Protein AF-A0A3Q4GX96-F1 (afdb_monomer)

Nearest PDB structures (foldseek):
  8uu8-assembly1_v  TM=7.756E-01  e=1.297E-01  Listeria monocytogenes EGD-e
  8exf-assembly1_A  TM=4.210E-01  e=7.863E-02  Homo sapiens
  1kmz-assembly1_A  TM=4.356E-01  e=1.912E+00  Streptomyces lavendulae
  5ymx-assembly2_B  TM=4.563E-01  e=8.581E+00  Myxococcus xanthus DK 1622
  1kd6-assembly1_A  TM=1.885E-01  e=6.681E+00  Actinia equina

Sequence (84 aa):
PFPLMMRLHNGSRSSATREELRLLLVGKTGLGKSASGNTILGDANAFKEDVSPESVTDGCLRKEAEGKDGKNIAVIDTLGLSFG

Mean predicted aligned error: 9.81 Å

Organism: Neolamprologus brichardi (NCBI:txid32507)

Radius of gyration: 13.69 Å; Cα contacts (8 Å, |Δi|>4): 150; chains: 1; bounding box: 37×21×41 Å

pLDDT: mean 73.77, std 16.28, range [35.72, 92.69]

InterPro domains:
  IPR006703 AIG1-type guanine nucleotide-binding (G) domain [PF04548] (21-81)
  IPR006703 AIG1-type guanine nucleotide-binding (G) domain [PS51720] (18-84)
  IPR027417 P-loop containing nucleoside triphosphate hydrolase [G3DSA:3.40.50.300] (5-83)
  IPR027417 P-loop containing nucleoside triphosphate hydrolase [SSF52540] (16-81)
  IPR045058 GTPase GIMA/IAN/Toc [PTHR10903] (20-81)

Solvent-accessible surface area (backbone atoms only — not comparable to full-atom values): 5399 Å² total; per-residue (Å²): 138,68,88,76,62,80,55,83,54,86,81,90,68,98,58,102,61,74,55,67,48,46,39,51,42,61,54,51,63,82,48,53,56,39,58,49,47,13,60,74,57,72,33,87,75,73,39,88,71,74,101,46,98,63,83,86,54,96,46,76,46,77,48,73,33,83,37,98,86,67,28,38,36,35,39,32,37,49,60,44,54,83,82,132

Fold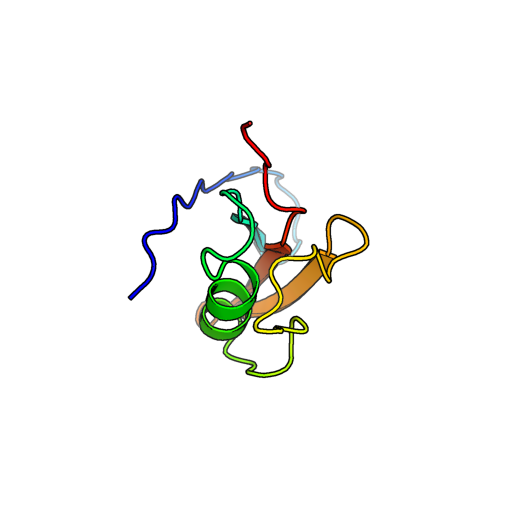seek 3Di:
DFDWDWDWDQDDDDDPDAAATEIETAAAPQRCSQVVVCVVQVHNVQGDDDNDPDFPDPAWDWDWHQDPVRYIYIYIYGGGDDDD

Structure (mmCIF, N/CA/C/O backbone):
data_AF-A0A3Q4GX96-F1
#
_entry.id   AF-A0A3Q4GX96-F1
#
loop_
_atom_site.group_PDB
_atom_site.id
_atom_site.type_symbol
_atom_site.label_atom_id
_atom_site.label_alt_id
_atom_site.label_comp_id
_atom_site.label_asym_id
_atom_site.label_entity_id
_atom_site.label_seq_id
_atom_site.pdbx_PDB_ins_code
_atom_site.Cartn_x
_atom_site.Cartn_y
_atom_site.Cartn_z
_atom_site.occupancy
_atom_site.B_iso_or_equiv
_atom_site.auth_seq_id
_atom_site.auth_comp_id
_atom_site.auth_asym_id
_atom_site.auth_atom_id
_atom_site.pdbx_PDB_model_num
ATOM 1 N N . PRO A 1 1 ? 9.906 11.787 -1.577 1.00 41.91 1 PRO A N 1
ATOM 2 C CA . PRO A 1 1 ? 8.486 11.934 -1.183 1.00 41.91 1 PRO A CA 1
ATOM 3 C C . PRO A 1 1 ? 7.593 12.028 -2.431 1.00 41.91 1 PRO A C 1
ATOM 5 O O . PRO A 1 1 ? 7.639 13.024 -3.146 1.00 41.91 1 PRO A O 1
ATOM 8 N N . PHE A 1 2 ? 6.865 10.955 -2.744 1.00 35.72 2 PHE A N 1
ATOM 9 C CA . PHE A 1 2 ? 6.023 10.874 -3.941 1.00 35.72 2 PHE A CA 1
ATOM 10 C C . PHE A 1 2 ? 4.608 11.401 -3.627 1.00 35.72 2 PHE A C 1
ATOM 12 O O . PHE A 1 2 ? 4.035 10.990 -2.618 1.00 35.72 2 PHE A O 1
ATOM 19 N N . PRO A 1 3 ? 4.043 12.329 -4.419 1.00 39.28 3 PRO A N 1
ATOM 20 C CA . PRO A 1 3 ? 2.735 12.914 -4.131 1.00 39.28 3 PRO A CA 1
ATOM 21 C C . PRO A 1 3 ? 1.605 11.934 -4.498 1.00 39.28 3 PRO A C 1
ATOM 23 O O . PRO A 1 3 ? 1.440 11.584 -5.666 1.00 39.28 3 PRO A O 1
ATOM 26 N N . LEU A 1 4 ? 0.820 11.498 -3.504 1.00 49.28 4 LEU A N 1
ATOM 27 C CA . LEU A 1 4 ? -0.352 10.626 -3.671 1.00 49.28 4 LEU A CA 1
ATOM 28 C C . LEU A 1 4 ? -1.663 11.404 -3.476 1.00 49.28 4 LEU A C 1
ATOM 30 O O . LEU A 1 4 ? -1.763 12.243 -2.583 1.00 49.28 4 LEU A O 1
ATOM 34 N N . MET A 1 5 ? -2.693 11.068 -4.257 1.00 49.62 5 MET A N 1
ATOM 35 C CA . MET A 1 5 ? -4.067 11.538 -4.050 1.00 49.62 5 MET A CA 1
ATOM 36 C C . MET A 1 5 ? -4.860 10.446 -3.316 1.00 49.62 5 MET A C 1
ATOM 38 O O . MET A 1 5 ? -5.180 9.416 -3.905 1.00 49.62 5 MET A O 1
ATOM 42 N N . MET A 1 6 ? -5.181 10.655 -2.036 1.00 55.97 6 MET A N 1
ATOM 43 C CA . MET A 1 6 ? -6.042 9.747 -1.264 1.00 55.97 6 MET A CA 1
ATOM 44 C C . MET A 1 6 ? -7.494 10.227 -1.314 1.00 55.97 6 MET A C 1
ATOM 46 O O . MET A 1 6 ? -7.774 11.390 -1.026 1.00 55.97 6 MET A O 1
ATOM 50 N N . ARG A 1 7 ? -8.438 9.334 -1.636 1.00 57.38 7 ARG A N 1
ATOM 51 C CA . ARG A 1 7 ? -9.877 9.612 -1.531 1.00 57.38 7 ARG A CA 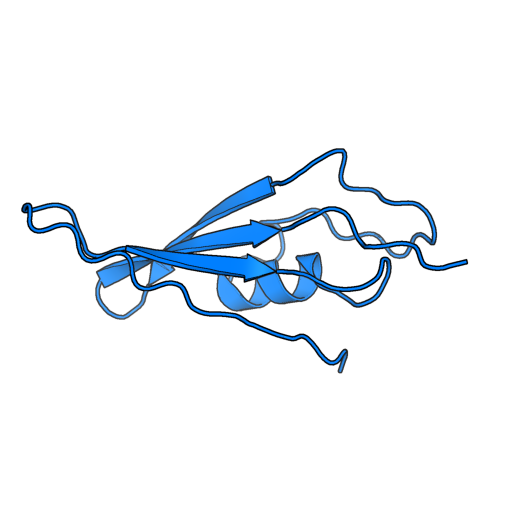1
ATOM 52 C C . ARG A 1 7 ? -10.500 8.664 -0.513 1.00 57.38 7 ARG A C 1
ATOM 54 O O . ARG A 1 7 ? -10.519 7.455 -0.721 1.00 57.38 7 ARG A O 1
ATOM 61 N N . LEU A 1 8 ? -11.002 9.224 0.584 1.00 54.81 8 LEU A N 1
ATOM 62 C CA . LEU A 1 8 ? -11.725 8.477 1.612 1.00 54.81 8 LEU A CA 1
ATOM 63 C C . LEU A 1 8 ? -13.159 8.222 1.144 1.00 54.81 8 LEU A C 1
ATOM 65 O O . LEU A 1 8 ? -13.844 9.146 0.701 1.00 54.81 8 LEU A O 1
ATOM 69 N N . HIS A 1 9 ? -13.615 6.977 1.253 1.00 57.31 9 HIS A N 1
ATOM 70 C CA . HIS A 1 9 ? -15.013 6.617 1.041 1.00 57.31 9 HIS A CA 1
ATOM 71 C C . HIS A 1 9 ? -15.594 6.126 2.369 1.00 57.31 9 HIS A C 1
ATOM 73 O O . HIS A 1 9 ? -15.196 5.074 2.862 1.00 57.31 9 HIS A O 1
ATOM 79 N N . ASN A 1 10 ? -16.515 6.891 2.963 1.00 57.53 10 ASN A N 1
ATOM 80 C CA . ASN A 1 10 ? -17.177 6.507 4.209 1.00 57.53 10 ASN A CA 1
ATOM 81 C C . ASN A 1 10 ? -18.519 5.829 3.894 1.00 57.53 10 ASN A C 1
ATOM 83 O O . ASN A 1 10 ? -19.535 6.496 3.703 1.00 57.53 10 ASN A O 1
ATOM 87 N N . GLY A 1 11 ? -18.512 4.501 3.7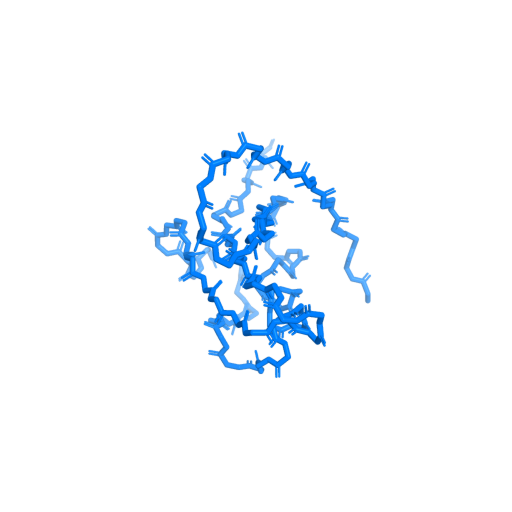71 1.00 55.78 11 GLY A N 1
ATOM 88 C CA . GLY A 1 11 ? -19.728 3.711 3.581 1.00 55.78 11 GLY A CA 1
ATOM 89 C C . GLY A 1 11 ? -20.422 3.463 4.918 1.00 55.78 11 GLY A C 1
ATOM 90 O O . GLY A 1 11 ? -20.088 2.505 5.605 1.00 55.78 11 GLY A O 1
ATOM 91 N N . SER A 1 12 ? -21.392 4.302 5.288 1.00 55.47 12 SER A N 1
ATOM 92 C CA . SER A 1 12 ? -22.240 4.050 6.460 1.00 55.47 12 SER A CA 1
ATOM 93 C C . SER A 1 12 ? -23.131 2.830 6.204 1.00 55.47 12 SER A C 1
ATOM 95 O O . SER A 1 12 ? -24.046 2.881 5.379 1.00 55.47 12 SER A O 1
ATOM 97 N N . ARG A 1 13 ? -22.868 1.720 6.900 1.00 57.69 13 ARG A N 1
ATOM 98 C CA . ARG A 1 13 ? -23.799 0.591 7.010 1.00 57.69 13 ARG A CA 1
ATOM 99 C C . ARG A 1 13 ? -23.969 0.258 8.488 1.00 57.69 13 ARG A C 1
ATOM 101 O O . ARG A 1 13 ? -23.066 -0.267 9.126 1.00 57.69 13 ARG A O 1
ATOM 108 N N . SER A 1 14 ? -25.131 0.611 9.027 1.00 58.66 14 SER A N 1
ATOM 109 C CA . SER A 1 14 ? -25.540 0.355 10.405 1.00 58.66 14 SER A CA 1
ATOM 110 C C . SER A 1 14 ? -25.799 -1.138 10.631 1.00 58.66 14 SER A C 1
ATOM 112 O O . SER A 1 14 ? -26.878 -1.658 10.368 1.00 58.66 14 SER A O 1
ATOM 114 N N . SER A 1 15 ? -24.791 -1.845 11.127 1.00 52.62 15 SER A N 1
ATOM 115 C CA . SER A 1 15 ? -24.924 -3.095 11.879 1.00 52.62 15 SER A CA 1
ATOM 116 C C . SER A 1 15 ? -23.641 -3.288 12.686 1.00 52.62 15 SER A C 1
ATOM 118 O O . SER A 1 15 ? -22.640 -2.666 12.354 1.00 52.62 15 SER A O 1
ATOM 120 N N . ALA A 1 16 ? -23.664 -4.095 13.748 1.00 56.19 16 ALA A N 1
ATOM 121 C CA . ALA A 1 16 ? -22.611 -4.262 14.762 1.00 56.19 16 ALA A CA 1
ATOM 122 C C . ALA A 1 16 ? -21.288 -4.897 14.256 1.00 56.19 16 ALA A C 1
ATOM 124 O O . ALA A 1 16 ? -20.674 -5.725 14.925 1.00 56.19 16 ALA A O 1
ATOM 125 N N . THR A 1 17 ? -20.848 -4.532 13.058 1.00 57.88 17 THR A N 1
ATOM 126 C CA . THR A 1 17 ? -19.543 -4.827 12.483 1.00 57.88 17 THR A CA 1
ATOM 127 C C . THR A 1 17 ? -18.596 -3.692 12.843 1.00 57.88 17 THR A C 1
ATOM 129 O O . THR A 1 17 ? -18.932 -2.528 12.630 1.00 57.88 17 THR A O 1
ATOM 132 N N . ARG A 1 18 ? -17.424 -4.033 13.385 1.00 63.91 18 ARG A N 1
ATOM 133 C CA . ARG A 1 18 ? -16.293 -3.122 13.623 1.00 63.91 18 ARG A CA 1
ATOM 134 C C . ARG A 1 18 ? -16.184 -2.114 12.466 1.00 63.91 18 ARG A C 1
ATOM 136 O O . ARG A 1 18 ? -16.129 -2.543 11.314 1.00 63.91 18 ARG A O 1
ATOM 143 N N . GLU A 1 19 ? -16.229 -0.809 12.752 1.00 79.56 19 GLU A N 1
ATOM 144 C CA . GLU A 1 19 ? -16.169 0.214 11.698 1.00 79.56 19 GLU A CA 1
ATOM 145 C C . GLU A 1 19 ? -14.903 0.011 10.848 1.00 79.56 19 GLU A C 1
ATOM 147 O O . GLU A 1 19 ? -13.819 -0.217 11.385 1.00 79.56 19 GLU A O 1
ATOM 152 N N . GLU A 1 20 ? -15.040 0.061 9.522 1.00 85.31 20 GLU A N 1
ATOM 153 C CA . GLU A 1 20 ? -13.937 -0.166 8.585 1.00 85.31 20 GLU A CA 1
ATOM 154 C C . GLU A 1 20 ? -13.723 1.060 7.693 1.00 85.31 20 GLU A C 1
ATOM 156 O O . GLU A 1 20 ? -14.648 1.551 7.043 1.00 85.31 20 GLU A O 1
ATOM 161 N N . LEU A 1 21 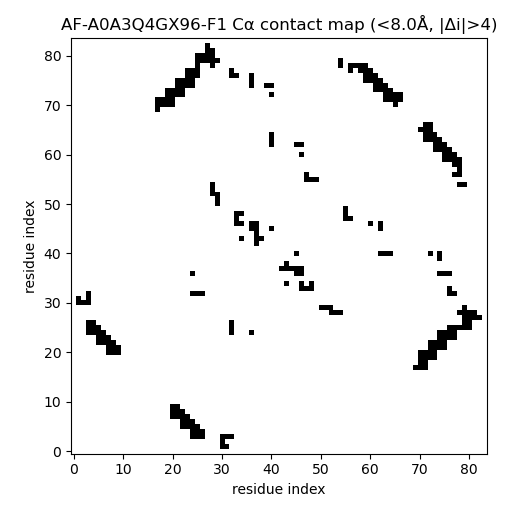? -12.476 1.520 7.613 1.00 88.75 21 LEU A N 1
ATOM 162 C CA . LEU A 1 21 ? -12.033 2.569 6.703 1.00 88.75 21 LEU A CA 1
ATOM 163 C C . LEU A 1 21 ? -11.448 1.944 5.436 1.00 88.75 21 LEU A C 1
ATOM 165 O O . LEU A 1 21 ? -10.489 1.178 5.501 1.00 88.75 21 LEU A O 1
ATOM 169 N N . ARG A 1 22 ? -11.995 2.300 4.269 1.00 90.06 22 ARG A N 1
ATOM 170 C CA . ARG A 1 22 ? -11.524 1.810 2.964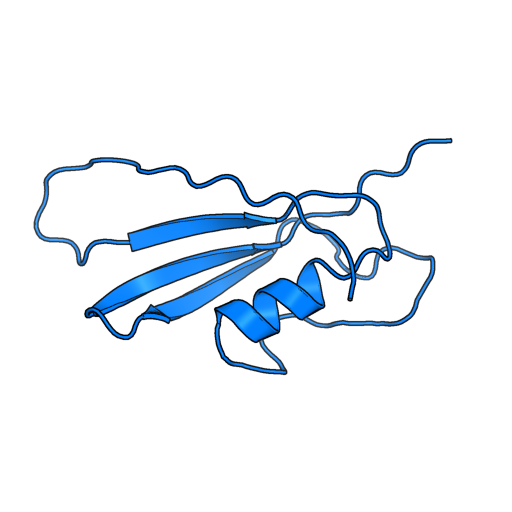 1.00 90.06 22 ARG A CA 1
ATOM 171 C C . ARG A 1 22 ? -10.801 2.919 2.206 1.00 90.06 22 ARG A C 1
ATOM 173 O O . ARG A 1 22 ? -11.401 3.949 1.891 1.00 90.06 22 ARG A O 1
ATOM 180 N N . LEU A 1 23 ? -9.529 2.694 1.886 1.00 90.06 23 LEU A N 1
ATOM 181 C CA . LEU A 1 23 ? -8.684 3.604 1.115 1.00 90.06 23 LEU A CA 1
ATOM 182 C C . LEU A 1 23 ? -8.336 2.986 -0.236 1.00 90.06 23 LEU A C 1
ATOM 184 O O . LEU A 1 23 ? -7.753 1.909 -0.296 1.00 90.06 23 LEU A O 1
ATOM 188 N N . LEU A 1 24 ? -8.657 3.689 -1.320 1.00 89.81 24 LEU A N 1
ATOM 189 C CA . LEU A 1 24 ? -8.257 3.320 -2.676 1.00 89.81 24 LEU A CA 1
ATOM 190 C C . LEU A 1 24 ? -7.068 4.181 -3.105 1.00 89.81 24 LEU A C 1
ATOM 192 O O . LEU A 1 24 ? -7.182 5.408 -3.157 1.00 89.81 24 LEU A O 1
ATOM 196 N N . LEU A 1 25 ? -5.941 3.546 -3.419 1.00 88.19 25 LEU A N 1
ATOM 197 C CA . LEU A 1 25 ? -4.740 4.223 -3.895 1.00 88.19 25 LEU A CA 1
ATOM 198 C C . LEU A 1 25 ? -4.755 4.259 -5.420 1.00 88.19 25 LEU A C 1
ATOM 200 O O . LEU A 1 25 ? -4.756 3.217 -6.066 1.00 88.19 25 LEU A O 1
ATOM 204 N N . VAL A 1 26 ? -4.742 5.458 -6.000 1.00 84.81 26 VAL A N 1
ATOM 205 C CA . VAL A 1 26 ? -4.797 5.689 -7.452 1.00 84.81 26 VAL A CA 1
ATOM 206 C C . VAL A 1 26 ? -3.753 6.720 -7.877 1.00 84.81 26 VAL A C 1
ATOM 208 O O . VAL A 1 26 ? -3.427 7.641 -7.133 1.00 84.81 26 VAL A O 1
ATOM 211 N N . GLY A 1 27 ? -3.195 6.545 -9.077 1.00 78.88 27 GLY A N 1
ATOM 212 C CA . GLY A 1 27 ? -2.081 7.352 -9.589 1.00 78.88 27 GLY A CA 1
ATOM 213 C C . GLY A 1 27 ? -1.269 6.620 -10.661 1.00 78.88 27 GLY A C 1
ATOM 214 O O . GLY A 1 27 ? -1.445 5.413 -10.855 1.00 78.88 27 GLY A O 1
ATOM 215 N N . LYS A 1 28 ? -0.371 7.331 -11.358 1.00 79.75 28 LYS A N 1
ATOM 216 C CA . LYS A 1 28 ? 0.481 6.749 -12.415 1.00 79.75 28 LYS A CA 1
ATOM 217 C C . LYS A 1 28 ? 1.373 5.611 -11.890 1.00 79.75 28 LYS A C 1
ATOM 219 O O . LYS A 1 28 ? 1.637 5.509 -10.686 1.00 79.75 28 LYS A O 1
ATOM 224 N N . THR A 1 29 ? 1.812 4.735 -12.790 1.00 78.31 29 THR A N 1
ATOM 225 C CA . THR A 1 29 ? 2.815 3.697 -12.489 1.00 78.31 29 THR A CA 1
ATOM 226 C C . THR A 1 29 ? 4.122 4.345 -12.024 1.00 78.31 29 THR A C 1
ATOM 228 O O . THR A 1 29 ? 4.461 5.442 -12.461 1.00 78.31 29 THR A O 1
ATOM 231 N N . GLY A 1 30 ? 4.813 3.710 -11.074 1.00 74.88 30 GLY A N 1
ATOM 232 C CA . GLY A 1 30 ? 6.092 4.199 -10.544 1.00 74.88 30 GLY A CA 1
ATOM 233 C C . GLY A 1 30 ? 6.015 5.340 -9.516 1.00 74.88 30 GLY A C 1
ATOM 234 O O . GLY A 1 30 ? 7.052 5.786 -9.043 1.00 74.88 30 GLY A O 1
ATOM 235 N N . LEU A 1 31 ? 4.822 5.808 -9.118 1.00 81.31 31 LEU A N 1
ATOM 236 C CA . LEU A 1 31 ? 4.667 6.912 -8.146 1.00 81.31 31 LEU A CA 1
ATOM 237 C C . LEU A 1 31 ? 4.462 6.468 -6.684 1.00 81.31 31 LEU A C 1
ATOM 239 O O . LEU A 1 31 ? 3.955 7.235 -5.871 1.00 81.31 31 LEU A O 1
ATOM 243 N N . GLY A 1 32 ? 4.832 5.233 -6.334 1.00 83.94 32 GLY A N 1
ATOM 244 C CA . GLY A 1 32 ? 4.902 4.808 -4.928 1.00 83.94 32 GLY A CA 1
ATOM 245 C C . GLY A 1 32 ? 3.558 4.565 -4.226 1.00 83.94 32 GLY A C 1
ATOM 246 O O . GLY A 1 32 ? 3.452 4.773 -3.016 1.00 83.94 32 GLY A O 1
ATOM 247 N N . LYS A 1 33 ? 2.526 4.111 -4.955 1.00 87.88 33 LYS A N 1
ATOM 248 C CA . LYS A 1 33 ? 1.235 3.707 -4.359 1.00 87.88 33 LYS A CA 1
ATOM 249 C C . LYS A 1 33 ? 1.403 2.552 -3.370 1.00 87.88 33 LYS A C 1
ATOM 251 O O . LYS A 1 33 ? 1.044 2.707 -2.208 1.00 87.88 33 LYS A O 1
ATOM 256 N N . SER A 1 34 ? 2.035 1.461 -3.793 1.00 86.75 34 SER A N 1
ATOM 257 C CA . SER A 1 34 ? 2.280 0.273 -2.964 1.00 86.75 34 SER A CA 1
ATOM 258 C C . SER A 1 34 ? 3.101 0.608 -1.709 1.00 86.75 34 SER A C 1
ATOM 260 O O . SER A 1 34 ? 2.680 0.284 -0.601 1.00 86.75 34 SER A O 1
ATOM 262 N N . ALA A 1 35 ? 4.179 1.389 -1.858 1.00 88.50 35 ALA A N 1
ATOM 263 C CA . ALA A 1 35 ? 4.996 1.885 -0.743 1.00 88.50 35 ALA A CA 1
ATOM 264 C C . ALA A 1 35 ? 4.187 2.715 0.274 1.00 88.50 35 ALA A C 1
ATOM 266 O O . ALA A 1 35 ? 4.346 2.600 1.493 1.00 88.50 35 ALA A O 1
ATOM 267 N N . SER A 1 36 ? 3.266 3.544 -0.224 1.00 90.31 36 SER A N 1
ATOM 268 C CA . SER A 1 36 ? 2.353 4.304 0.635 1.00 90.31 36 SER A CA 1
ATOM 269 C C . SER A 1 36 ? 1.368 3.384 1.355 1.00 90.31 36 SER A C 1
ATOM 271 O O . SER A 1 36 ? 1.104 3.588 2.535 1.00 90.31 36 SER A O 1
ATOM 273 N N . GLY A 1 37 ? 0.861 2.347 0.682 1.00 90.62 37 GLY A N 1
ATOM 274 C CA . GLY A 1 37 ? 0.018 1.320 1.294 1.00 90.62 37 GLY A CA 1
ATOM 275 C C . GLY A 1 37 ? 0.715 0.593 2.444 1.00 90.62 37 GLY A C 1
ATOM 276 O O . GLY A 1 37 ? 0.129 0.470 3.517 1.00 90.62 37 GLY A O 1
ATOM 277 N N . ASN A 1 38 ? 1.983 0.215 2.261 1.00 90.38 38 ASN A N 1
ATOM 278 C CA . ASN A 1 38 ? 2.829 -0.378 3.306 1.00 90.38 38 ASN A CA 1
ATOM 279 C C . ASN A 1 38 ? 2.964 0.554 4.519 1.00 90.38 38 ASN A C 1
ATOM 281 O O . ASN A 1 38 ? 2.811 0.138 5.667 1.00 90.38 38 ASN A O 1
ATOM 285 N N . THR A 1 39 ? 3.164 1.849 4.260 1.00 91.12 39 THR A N 1
ATOM 286 C CA . THR A 1 39 ? 3.258 2.871 5.312 1.00 91.12 39 THR A CA 1
ATOM 287 C C . THR A 1 39 ? 1.938 3.047 6.070 1.00 91.12 39 THR A C 1
ATOM 289 O O . THR A 1 39 ? 1.944 3.134 7.295 1.00 91.12 39 THR A O 1
ATOM 292 N N . ILE A 1 40 ? 0.801 3.079 5.362 1.00 90.56 40 ILE A N 1
ATOM 293 C CA . ILE A 1 40 ? -0.538 3.218 5.965 1.00 90.56 40 ILE A CA 1
ATOM 294 C C . ILE A 1 40 ? -0.870 2.011 6.848 1.00 90.56 40 ILE A C 1
ATOM 296 O O . ILE A 1 40 ? -1.428 2.183 7.930 1.00 90.56 40 ILE A O 1
ATOM 300 N N . LEU A 1 41 ? -0.529 0.804 6.396 1.00 90.62 41 LEU A N 1
ATOM 301 C CA . LEU A 1 41 ? -0.786 -0.435 7.131 1.00 90.62 41 LEU A CA 1
ATOM 302 C C . LEU A 1 41 ? 0.222 -0.681 8.262 1.00 90.62 41 LEU A C 1
ATOM 304 O O . LEU A 1 41 ? -0.026 -1.526 9.116 1.00 90.62 41 LEU A O 1
ATOM 308 N N . GLY A 1 42 ? 1.345 0.045 8.280 1.00 90.50 42 GLY A N 1
ATOM 309 C CA . GLY A 1 42 ? 2.430 -0.184 9.234 1.00 90.50 42 GLY A CA 1
ATOM 310 C C . GLY A 1 42 ? 3.170 -1.509 9.014 1.00 90.50 42 GLY A C 1
ATOM 311 O O . GLY A 1 42 ? 3.844 -1.980 9.926 1.00 90.50 42 GLY A O 1
ATOM 312 N N . ASP A 1 43 ? 3.053 -2.098 7.822 1.00 90.25 43 ASP A N 1
ATOM 313 C CA . ASP A 1 43 ? 3.703 -3.347 7.424 1.00 90.25 43 ASP A CA 1
ATOM 314 C C . ASP A 1 43 ? 4.484 -3.118 6.127 1.00 90.25 43 ASP A C 1
ATOM 316 O O . ASP A 1 43 ? 3.909 -2.890 5.061 1.00 90.25 43 ASP A O 1
ATOM 320 N N . ALA A 1 44 ? 5.812 -3.201 6.228 1.00 86.81 44 ALA A N 1
ATOM 321 C CA . ALA A 1 44 ? 6.731 -2.990 5.113 1.00 86.81 44 ALA A CA 1
ATOM 322 C C . ALA A 1 44 ? 6.570 -4.022 3.981 1.00 86.81 44 ALA A C 1
ATOM 324 O O . ALA A 1 44 ? 7.031 -3.770 2.874 1.00 86.81 44 ALA A O 1
ATOM 325 N N . ASN A 1 45 ? 5.917 -5.160 4.239 1.00 86.50 45 ASN A N 1
ATOM 326 C CA . ASN A 1 45 ? 5.772 -6.257 3.283 1.00 86.50 45 ASN A CA 1
ATOM 327 C C . ASN A 1 45 ? 4.315 -6.490 2.840 1.00 86.50 45 ASN A C 1
ATOM 329 O O . ASN A 1 45 ? 4.028 -7.502 2.194 1.00 86.50 45 ASN A O 1
ATOM 333 N N . ALA A 1 46 ? 3.382 -5.585 3.167 1.00 88.19 46 ALA A N 1
ATOM 334 C CA . ALA A 1 46 ? 1.964 -5.773 2.855 1.00 88.19 46 ALA A CA 1
ATOM 335 C C . ALA A 1 46 ? 1.705 -5.849 1.339 1.00 88.19 46 ALA A C 1
ATOM 337 O O . ALA A 1 46 ? 0.982 -6.733 0.862 1.00 88.19 46 ALA A O 1
ATOM 338 N N . PHE A 1 47 ? 2.329 -4.953 0.581 1.00 87.06 47 PHE A N 1
ATOM 339 C CA . PHE A 1 47 ? 2.357 -4.917 -0.872 1.00 87.06 47 PHE A CA 1
ATOM 340 C C . PHE A 1 47 ? 3.788 -5.104 -1.361 1.00 87.06 47 PHE A C 1
ATOM 342 O O . PHE A 1 47 ? 4.728 -4.510 -0.830 1.00 87.06 47 PHE A O 1
ATOM 349 N N . LYS A 1 48 ? 3.939 -5.896 -2.425 1.00 80.31 48 LYS A N 1
ATOM 350 C CA . LYS A 1 48 ? 5.206 -5.994 -3.140 1.00 80.31 48 LYS A CA 1
ATOM 351 C C . LYS A 1 48 ? 5.464 -4.661 -3.838 1.00 80.31 48 LYS A C 1
ATOM 353 O O . LYS A 1 48 ? 4.656 -4.223 -4.652 1.00 80.31 48 LYS A O 1
ATOM 358 N N . GLU A 1 49 ? 6.586 -4.039 -3.521 1.00 70.44 49 GLU A N 1
ATOM 359 C CA . GLU A 1 49 ? 7.103 -2.869 -4.219 1.00 70.44 49 GLU A CA 1
ATOM 360 C C . GLU A 1 49 ? 8.336 -3.283 -5.027 1.00 70.44 49 GLU A C 1
ATOM 362 O O . GLU A 1 49 ? 9.171 -4.046 -4.548 1.00 70.44 49 GLU A O 1
ATOM 367 N N . ASP A 1 50 ? 8.424 -2.829 -6.274 1.00 61.47 50 ASP A N 1
ATOM 368 C CA . ASP A 1 50 ? 9.612 -2.995 -7.109 1.00 61.47 50 ASP A CA 1
ATOM 369 C C . ASP A 1 50 ? 9.893 -1.672 -7.822 1.00 61.47 50 ASP A C 1
ATOM 371 O O . ASP A 1 50 ? 8.968 -0.926 -8.168 1.00 61.47 50 ASP A O 1
ATOM 375 N N . VAL A 1 51 ? 11.169 -1.381 -8.053 1.00 55.31 51 VAL A N 1
ATOM 376 C CA . VAL A 1 51 ? 11.611 -0.216 -8.825 1.00 55.31 51 VAL A CA 1
ATOM 377 C C . VAL A 1 51 ? 11.696 -0.647 -10.287 1.00 55.31 51 VAL A C 1
ATOM 379 O O . VAL A 1 51 ? 12.772 -0.744 -10.868 1.00 55.31 51 VAL A O 1
ATOM 382 N N . SER A 1 52 ? 10.541 -0.950 -10.878 1.00 52.88 52 SER A N 1
ATOM 383 C CA . SER A 1 52 ? 10.423 -1.329 -12.286 1.00 52.88 52 SER A CA 1
ATOM 384 C C . SER A 1 52 ? 9.532 -0.334 -13.042 1.00 52.88 52 SER A C 1
ATOM 386 O O . SER A 1 52 ? 8.532 0.135 -12.489 1.00 52.88 52 SER A O 1
ATOM 388 N N . PRO A 1 53 ? 9.866 0.015 -14.301 1.00 48.72 53 PRO A N 1
ATOM 389 C CA . PRO A 1 53 ? 8.959 0.750 -15.183 1.00 48.72 53 PRO A CA 1
ATOM 390 C C . PRO A 1 53 ? 7.729 -0.079 -15.591 1.00 48.72 53 PRO A C 1
ATOM 392 O O . PRO A 1 53 ? 6.745 0.485 -16.072 1.00 48.72 53 PRO A O 1
ATOM 395 N N . GLU A 1 54 ? 7.767 -1.399 -15.396 1.00 50.44 54 GLU A N 1
ATOM 396 C CA . GLU A 1 54 ? 6.668 -2.317 -15.681 1.00 50.44 54 GLU A CA 1
ATOM 397 C C . GLU A 1 54 ? 5.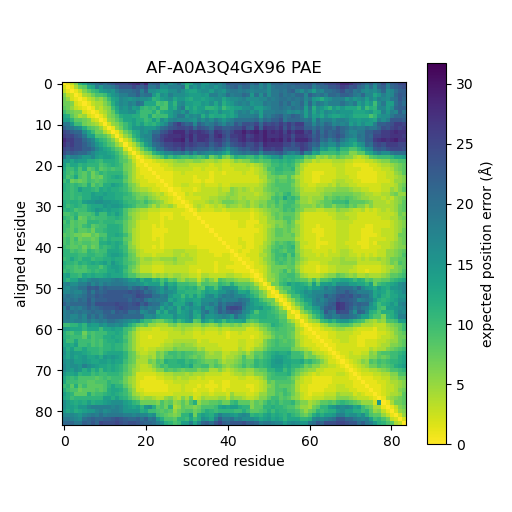778 -2.494 -14.444 1.00 50.44 54 GLU A C 1
ATOM 399 O O . GLU A 1 54 ? 6.252 -2.550 -13.309 1.00 50.44 54 GLU A O 1
ATOM 404 N N . SER A 1 55 ? 4.460 -2.568 -14.649 1.00 52.28 55 SER A N 1
ATOM 405 C CA . SER A 1 55 ? 3.513 -2.820 -13.561 1.00 52.28 55 SER A CA 1
ATOM 406 C C . SER A 1 55 ? 3.746 -4.214 -12.974 1.00 52.28 55 SER A C 1
ATOM 408 O O . SER A 1 55 ? 3.480 -5.215 -13.625 1.00 52.28 55 SER A O 1
ATOM 410 N N . VAL A 1 56 ? 4.201 -4.272 -11.723 1.00 52.12 56 VAL A N 1
ATOM 411 C CA . VAL A 1 56 ? 4.439 -5.527 -10.979 1.00 52.12 56 VAL A CA 1
ATOM 412 C C . VAL A 1 56 ? 3.129 -6.085 -10.399 1.00 52.12 56 VAL A C 1
ATOM 414 O O . VAL A 1 56 ? 3.055 -7.233 -9.964 1.00 52.12 56 VAL A O 1
ATOM 417 N N . THR A 1 57 ? 2.084 -5.257 -10.356 1.00 55.75 57 THR A N 1
ATOM 418 C CA . THR A 1 57 ? 0.785 -5.587 -9.773 1.00 55.75 57 THR A CA 1
ATOM 419 C C . THR A 1 57 ? -0.152 -6.121 -10.855 1.00 55.75 57 THR A C 1
ATOM 421 O O . THR A 1 57 ? -0.606 -5.348 -11.686 1.00 55.75 57 THR A O 1
ATOM 424 N N . ASP A 1 58 ? -0.507 -7.407 -10.818 1.00 60.69 58 ASP A N 1
ATOM 425 C CA . ASP A 1 58 ? -1.413 -8.052 -11.797 1.00 60.69 58 ASP A CA 1
ATOM 426 C C . ASP A 1 58 ? -2.905 -7.650 -11.658 1.00 60.69 58 ASP A C 1
ATOM 428 O O . ASP A 1 58 ? -3.782 -8.189 -12.333 1.00 60.69 58 ASP A O 1
ATOM 432 N N . GLY A 1 59 ? -3.242 -6.699 -10.778 1.00 66.00 59 GLY A N 1
ATOM 433 C CA . GLY A 1 59 ? -4.627 -6.296 -10.521 1.00 66.00 59 GLY A CA 1
ATOM 434 C C . GLY A 1 59 ? -4.788 -5.313 -9.361 1.00 66.00 59 GLY A C 1
ATOM 435 O O . GLY A 1 59 ? -3.832 -4.674 -8.929 1.00 66.00 59 GLY A O 1
ATOM 436 N N . CYS A 1 60 ? -6.014 -5.188 -8.844 1.00 78.06 60 CYS A N 1
ATOM 437 C CA . CYS A 1 60 ? -6.269 -4.467 -7.594 1.00 78.06 60 CYS A CA 1
ATOM 438 C C . CYS A 1 60 ? -5.993 -5.387 -6.398 1.00 78.06 60 CYS A C 1
ATOM 440 O O . CYS A 1 60 ? -6.650 -6.417 -6.247 1.00 78.06 60 CYS A O 1
ATOM 442 N N . LEU A 1 61 ? -5.061 -5.008 -5.527 1.00 86.25 61 LEU A N 1
ATOM 443 C CA . LEU A 1 61 ? -4.723 -5.764 -4.322 1.00 86.25 61 LEU A CA 1
ATOM 444 C C . LEU A 1 61 ? -5.346 -5.103 -3.097 1.00 86.25 61 LEU A C 1
ATOM 446 O O . LEU A 1 61 ? -5.186 -3.904 -2.897 1.00 86.25 61 LEU A O 1
ATOM 450 N N . ARG A 1 62 ? -6.013 -5.884 -2.244 1.00 90.50 62 ARG A N 1
ATOM 451 C CA . ARG A 1 62 ? -6.549 -5.415 -0.960 1.00 90.50 62 ARG A CA 1
ATOM 452 C C . ARG A 1 62 ? -5.743 -6.001 0.192 1.00 90.50 62 ARG A C 1
ATOM 454 O O . ARG A 1 62 ? -5.502 -7.207 0.225 1.00 90.50 62 ARG A O 1
ATOM 461 N N . LYS A 1 63 ? -5.354 -5.150 1.136 1.00 91.31 63 LYS A N 1
ATOM 462 C CA . LYS A 1 63 ? -4.674 -5.520 2.381 1.00 91.31 63 LYS A CA 1
ATOM 463 C C . LYS A 1 63 ? -5.332 -4.805 3.550 1.00 91.31 63 LYS A C 1
ATOM 465 O O . LYS A 1 63 ? -5.855 -3.705 3.381 1.00 91.31 63 LYS A O 1
ATOM 470 N N . GLU A 1 64 ? -5.336 -5.448 4.708 1.00 92.69 64 GLU A N 1
ATOM 471 C CA . GLU A 1 64 ? -6.033 -4.971 5.899 1.00 92.69 64 GLU A CA 1
ATOM 472 C C . GLU A 1 64 ? -5.108 -4.971 7.113 1.00 92.69 64 GLU A C 1
ATOM 474 O O . GLU A 1 64 ? -4.264 -5.856 7.245 1.00 92.69 64 GLU A O 1
ATOM 479 N N . ALA A 1 65 ? -5.301 -4.003 8.005 1.00 90.56 65 ALA A N 1
ATOM 480 C CA . ALA A 1 65 ? -4.663 -3.950 9.314 1.00 90.56 65 ALA A CA 1
ATOM 481 C C . ALA A 1 65 ? -5.635 -3.389 10.360 1.00 90.56 65 ALA A C 1
ATOM 483 O O . ALA A 1 65 ? -6.566 -2.646 10.035 1.00 90.56 65 ALA A O 1
ATOM 484 N N . GLU A 1 66 ? -5.412 -3.734 11.626 1.00 90.12 66 GLU A N 1
ATOM 485 C CA . GLU A 1 66 ? -6.149 -3.135 12.734 1.00 90.12 66 GLU A CA 1
ATOM 486 C C . GLU A 1 66 ? -5.616 -1.723 13.012 1.00 90.12 66 GLU A C 1
ATOM 488 O O . GLU A 1 66 ? -4.433 -1.524 13.293 1.00 90.12 66 GLU A O 1
ATOM 493 N N . GLY A 1 67 ? -6.497 -0.729 12.907 1.00 81.81 67 GLY A N 1
ATOM 494 C CA . GLY A 1 67 ? -6.209 0.659 13.231 1.00 81.81 67 GLY A CA 1
ATOM 495 C C . GLY A 1 67 ? -6.124 0.892 14.738 1.00 81.81 67 GLY A C 1
ATOM 496 O O . GLY A 1 67 ? -6.708 0.174 15.549 1.00 81.81 67 GLY A O 1
ATOM 497 N N . LYS A 1 68 ? -5.411 1.953 15.128 1.00 79.00 68 LYS A N 1
ATOM 498 C CA . LYS A 1 68 ? -5.189 2.315 16.541 1.00 79.00 68 LYS A CA 1
ATOM 499 C C . LYS A 1 68 ? -6.472 2.672 17.301 1.00 79.00 68 LYS A C 1
ATOM 501 O O . LYS A 1 68 ? -6.485 2.625 18.524 1.00 79.00 68 LYS A O 1
ATOM 506 N N . ASP A 1 69 ? -7.524 3.052 16.588 1.00 80.00 69 ASP A N 1
ATOM 507 C CA . ASP A 1 69 ? -8.851 3.382 17.110 1.00 80.00 69 ASP A CA 1
ATOM 508 C C . ASP A 1 69 ? -9.798 2.168 17.143 1.00 80.00 69 ASP A C 1
ATOM 510 O O . ASP A 1 69 ? -10.996 2.316 17.380 1.00 80.00 69 ASP A O 1
ATOM 514 N N . GLY A 1 70 ? -9.272 0.961 16.902 1.00 79.50 70 GLY A N 1
ATOM 515 C CA . GLY A 1 70 ? -10.053 -0.268 16.839 1.00 79.50 70 GLY A CA 1
ATOM 516 C C . GLY A 1 70 ? -10.878 -0.403 15.560 1.00 79.50 70 GLY A C 1
ATOM 517 O O . GLY A 1 70 ? -11.687 -1.329 15.482 1.00 79.50 70 GLY A O 1
ATOM 518 N N . LYS A 1 71 ? -10.686 0.485 14.574 1.00 83.31 71 LYS A N 1
ATOM 519 C CA . LYS A 1 71 ? -11.285 0.385 13.239 1.00 83.31 71 LYS A CA 1
ATOM 520 C C . LYS A 1 71 ? -10.380 -0.415 12.319 1.00 83.31 71 LYS A C 1
ATOM 522 O O . LYS A 1 71 ? -9.166 -0.232 12.328 1.00 83.31 71 LYS A O 1
ATOM 527 N N . ASN A 1 72 ? -10.953 -1.273 11.486 1.00 88.94 72 ASN A N 1
ATOM 528 C CA . ASN A 1 72 ? -10.155 -1.964 10.476 1.00 88.94 72 ASN A CA 1
ATOM 529 C C . ASN A 1 72 ? -9.824 -0.994 9.337 1.00 88.94 72 ASN A C 1
ATOM 531 O O . ASN A 1 72 ? -10.692 -0.263 8.863 1.00 88.94 72 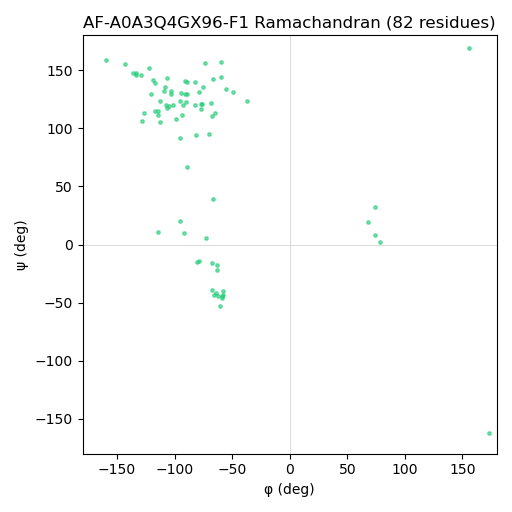ASN A O 1
ATOM 535 N N . ILE A 1 73 ? -8.575 -0.987 8.883 1.00 91.38 73 ILE A N 1
ATOM 536 C CA . ILE A 1 73 ? -8.134 -0.195 7.736 1.00 91.38 73 ILE A CA 1
ATOM 537 C C . ILE A 1 73 ? -7.917 -1.154 6.575 1.00 91.38 73 ILE A C 1
ATOM 539 O O . ILE A 1 73 ? -7.045 -2.012 6.644 1.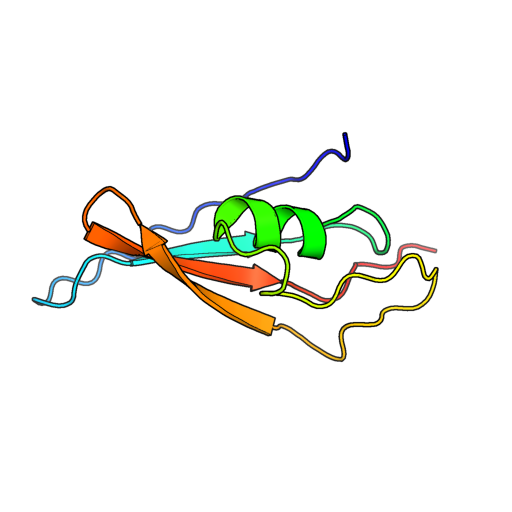00 91.38 73 ILE A O 1
ATOM 543 N N . ALA A 1 74 ? -8.680 -0.984 5.500 1.00 91.88 74 ALA A N 1
ATOM 544 C CA . ALA A 1 74 ? -8.489 -1.691 4.245 1.00 91.88 74 ALA A CA 1
ATOM 545 C C . ALA A 1 74 ? -7.871 -0.756 3.203 1.00 91.88 74 ALA A C 1
ATOM 547 O O . ALA A 1 74 ? -8.480 0.241 2.809 1.00 91.88 74 ALA A O 1
ATOM 548 N N . VAL A 1 75 ? -6.685 -1.102 2.715 1.00 92.19 75 VAL A N 1
ATOM 549 C CA . VAL A 1 75 ? -6.002 -0.404 1.623 1.00 92.19 75 VAL A CA 1
ATOM 550 C C . VAL A 1 75 ? -6.146 -1.219 0.346 1.00 92.19 75 VAL A C 1
ATOM 552 O O . VAL A 1 75 ? -5.884 -2.421 0.335 1.00 92.19 75 VAL A O 1
ATOM 555 N N . ILE A 1 76 ? -6.573 -0.564 -0.728 1.00 90.69 76 ILE A N 1
ATOM 556 C CA . ILE A 1 76 ? -6.716 -1.136 -2.063 1.00 90.69 76 ILE A CA 1
ATOM 557 C C . ILE A 1 76 ? -5.682 -0.462 -2.964 1.00 90.69 76 ILE A C 1
ATOM 559 O O . ILE A 1 76 ? -5.844 0.701 -3.335 1.00 90.69 76 ILE A O 1
ATOM 563 N N . ASP A 1 77 ? -4.615 -1.184 -3.289 1.00 85.00 77 ASP A N 1
ATOM 564 C CA . ASP A 1 77 ? -3.630 -0.772 -4.284 1.00 85.00 77 ASP A CA 1
ATOM 565 C C . ASP A 1 77 ? -4.134 -1.119 -5.687 1.00 85.00 77 ASP A C 1
ATOM 567 O O . ASP A 1 77 ? -4.749 -2.167 -5.895 1.00 85.00 77 ASP A O 1
ATOM 571 N N . THR A 1 78 ? -3.905 -0.225 -6.644 1.00 79.81 78 THR A N 1
ATOM 572 C CA . THR A 1 78 ? -4.404 -0.361 -8.016 1.00 79.81 78 THR A CA 1
ATOM 573 C C . THR A 1 78 ? -3.269 -0.335 -9.023 1.00 79.81 78 THR A C 1
ATOM 575 O O . THR A 1 78 ? -2.237 0.313 -8.821 1.00 79.81 78 THR A O 1
ATOM 578 N N . LEU A 1 79 ? -3.497 -0.999 -10.156 1.00 78.06 79 LEU A N 1
ATOM 579 C CA . LEU A 1 79 ? -2.683 -0.836 -11.355 1.00 78.06 79 LEU A CA 1
ATOM 580 C C . LEU A 1 79 ? -2.504 0.654 -11.673 1.00 78.06 79 LEU A C 1
ATOM 582 O O . LEU A 1 79 ? -3.458 1.436 -11.669 1.00 78.06 79 LEU A O 1
ATOM 586 N N . GLY A 1 80 ? -1.260 1.061 -11.918 1.00 68.88 80 GLY A N 1
ATOM 587 C CA . GL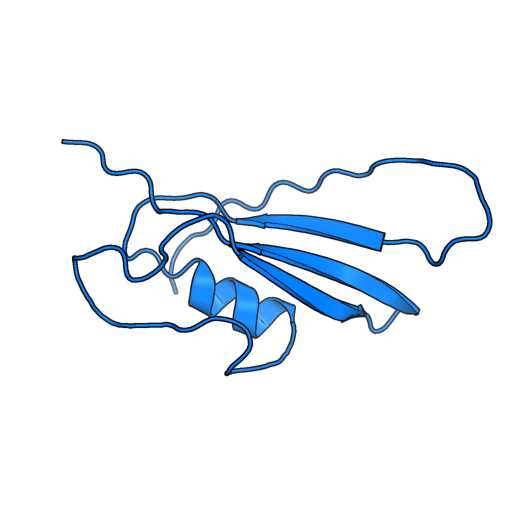Y A 1 80 ? -0.980 2.443 -12.272 1.00 68.88 80 GLY A CA 1
ATOM 588 C C . GLY A 1 80 ? -1.564 2.814 -13.630 1.00 68.88 80 GLY A C 1
ATOM 589 O O . GLY A 1 80 ? -1.569 2.017 -14.563 1.00 68.88 80 GLY A O 1
ATOM 590 N N . LEU A 1 81 ? -2.065 4.044 -13.732 1.00 67.06 81 LEU A N 1
ATOM 591 C CA . LEU A 1 81 ? -2.559 4.580 -14.996 1.00 67.06 81 LEU A CA 1
ATOM 592 C C . LEU A 1 81 ? -1.368 4.982 -15.878 1.00 67.06 81 LEU A C 1
ATOM 594 O O . LEU A 1 81 ? -0.572 5.841 -15.485 1.00 67.06 81 LEU A O 1
ATOM 598 N N . SER A 1 82 ? -1.257 4.387 -17.063 1.00 59.94 82 SER A N 1
ATOM 599 C CA . SER A 1 82 ? -0.307 4.801 -18.099 1.00 59.94 82 SER A CA 1
ATOM 600 C C . SER A 1 82 ? -0.979 5.840 -18.995 1.00 59.94 82 SER A C 1
ATOM 602 O O . SER A 1 82 ? -2.023 5.565 -19.578 1.00 59.94 82 SER A O 1
ATOM 604 N N . PHE A 1 83 ? -0.396 7.031 -19.107 1.00 57.22 83 PHE A N 1
ATOM 605 C CA . PHE A 1 83 ? -0.809 8.031 -20.092 1.00 57.22 83 PHE A CA 1
ATOM 606 C C . PHE A 1 83 ? 0.355 8.200 -21.066 1.00 57.22 83 PHE A C 1
ATOM 608 O O . PHE A 1 83 ? 1.441 8.580 -20.621 1.00 57.22 83 PHE A O 1
ATOM 615 N N . GLY A 1 84 ? 0.130 7.827 -22.328 1.00 49.16 84 GLY A N 1
ATOM 616 C CA . GLY A 1 84 ? 1.049 8.070 -23.444 1.00 49.16 84 GLY A CA 1
ATOM 617 C C . GLY A 1 84 ? 0.968 9.502 -23.946 1.00 49.16 84 GLY A C 1
ATOM 618 O O . GLY A 1 84 ? -0.097 10.131 -23.740 1.00 49.16 84 GLY A O 1
#

Secondary structure (DSSP, 8-state):
----EEEEE-----SSS--EEEEEEE-BTTS-HHHHHHHHHT-TTSS-----SS---SS-EEEEEE-TTS-EEEEEE-PPBP--